Protein AF-A0A5R9LX16-F1 (afdb_monomer)

Foldseek 3Di:
DDDPVLLVLLLLLLLLLLCQQPVVDLVCNVVSLVVSLVLLLQLCVPPDPVLSVVLSVLSVVQSVVLNVPDPHRVCRVVSSVSSSVSSSVSSVVSCVVCVVSSVSSNVSSDDPVVVVVVVVVVVCVVCVVPDDDDDDDDDDD

Radius of gyration: 19.09 Å; Cα contacts (8 Å, |Δi|>4): 125; chains: 1; bounding box: 74×28×39 Å

Structure (mmCIF, N/CA/C/O backbone):
data_AF-A0A5R9LX16-F1
#
_entry.id   AF-A0A5R9LX16-F1
#
loop_
_atom_site.group_PDB
_atom_site.id
_atom_site.type_symbol
_atom_site.label_atom_id
_atom_site.label_alt_id
_atom_site.label_comp_id
_atom_site.label_asym_id
_atom_site.label_entity_id
_atom_site.label_seq_id
_atom_site.pdbx_PDB_ins_code
_atom_site.Cartn_x
_atom_site.Cartn_y
_atom_site.Cartn_z
_atom_site.occupancy
_atom_site.B_iso_or_equiv
_atom_site.auth_seq_id
_atom_site.auth_comp_id
_atom_site.auth_asym_id
_atom_site.auth_atom_id
_atom_site.pdbx_PDB_model_num
ATOM 1 N N . MET A 1 1 ? -10.143 13.612 8.185 1.00 65.62 1 MET A N 1
ATOM 2 C CA . MET A 1 1 ? -8.906 14.239 7.687 1.00 65.62 1 MET A CA 1
ATOM 3 C C . MET A 1 1 ? -7.809 13.998 8.711 1.00 65.62 1 MET A C 1
ATOM 5 O O . MET A 1 1 ? -8.024 14.311 9.877 1.00 65.62 1 MET A O 1
ATOM 9 N N . LEU A 1 2 ? -6.684 13.411 8.298 1.00 82.25 2 LEU A N 1
ATOM 10 C CA . LEU A 1 2 ? -5.555 13.077 9.179 1.00 82.25 2 LEU A CA 1
ATOM 11 C C . LEU A 1 2 ? -4.764 14.311 9.640 1.00 82.25 2 LEU A C 1
ATOM 13 O O . LEU A 1 2 ? -4.727 15.328 8.947 1.00 82.25 2 LEU A O 1
ATOM 17 N N . ASP A 1 3 ? -4.064 14.187 10.772 1.00 88.88 3 ASP A N 1
ATOM 18 C CA . ASP A 1 3 ? -3.036 15.155 11.161 1.00 88.88 3 ASP A CA 1
ATOM 19 C C . ASP A 1 3 ? -1.809 15.078 10.220 1.00 88.88 3 ASP A C 1
ATOM 21 O O . ASP A 1 3 ? -1.541 14.013 9.646 1.00 88.88 3 ASP A O 1
ATOM 25 N N . PRO A 1 4 ? -1.019 16.163 10.077 1.00 84.81 4 PRO A N 1
ATOM 26 C CA . PRO A 1 4 ? 0.113 16.204 9.148 1.00 84.81 4 PRO A CA 1
ATOM 27 C C . PRO A 1 4 ? 1.174 15.118 9.383 1.00 84.81 4 PRO A C 1
ATOM 29 O O . PRO A 1 4 ? 1.802 14.655 8.432 1.00 84.81 4 PRO A O 1
ATOM 32 N N . THR A 1 5 ? 1.360 14.671 10.629 1.00 87.31 5 THR A N 1
ATOM 33 C CA . THR A 1 5 ? 2.350 13.640 10.974 1.00 87.31 5 THR A CA 1
ATOM 34 C C . THR A 1 5 ? 1.877 12.270 10.509 1.00 87.31 5 THR A C 1
ATOM 36 O O . THR A 1 5 ? 2.635 11.527 9.888 1.00 87.31 5 THR A O 1
ATOM 39 N N . THR A 1 6 ? 0.610 11.934 10.766 1.00 85.75 6 THR A N 1
ATOM 40 C CA . THR A 1 6 ? 0.026 10.666 10.305 1.00 85.75 6 THR A CA 1
ATOM 41 C C . THR A 1 6 ? -0.083 10.634 8.777 1.00 85.75 6 THR A C 1
ATOM 43 O O . THR A 1 6 ? 0.214 9.604 8.177 1.00 85.75 6 THR A O 1
ATOM 46 N N . ALA A 1 7 ? -0.384 11.761 8.121 1.00 85.44 7 ALA A N 1
ATOM 47 C CA . ALA A 1 7 ? -0.368 11.870 6.657 1.00 85.44 7 ALA A CA 1
ATOM 48 C C . ALA A 1 7 ? 1.034 11.638 6.043 1.00 85.44 7 ALA A C 1
ATOM 50 O O . ALA A 1 7 ? 1.159 10.974 5.006 1.00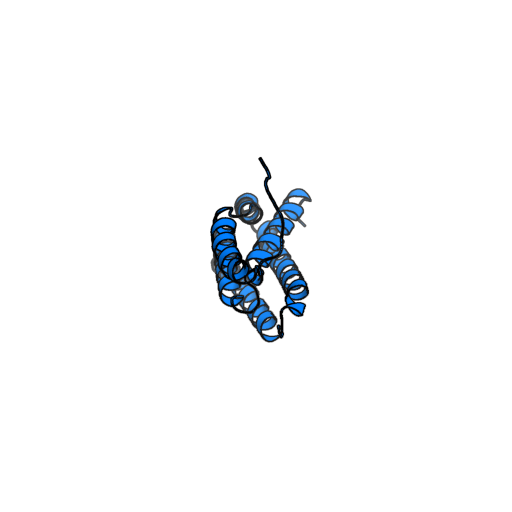 85.44 7 ALA A O 1
ATOM 51 N N . ALA A 1 8 ? 2.096 12.131 6.693 1.00 85.81 8 ALA A N 1
ATOM 52 C CA . ALA A 1 8 ? 3.478 11.870 6.284 1.00 85.81 8 ALA A CA 1
ATOM 53 C C . ALA A 1 8 ? 3.864 10.388 6.464 1.00 85.81 8 ALA A C 1
ATOM 55 O O . ALA A 1 8 ? 4.413 9.783 5.542 1.00 85.81 8 ALA A O 1
ATOM 56 N N . ILE A 1 9 ? 3.504 9.779 7.603 1.00 86.56 9 ILE A N 1
ATOM 57 C CA . ILE A 1 9 ? 3.718 8.346 7.874 1.00 86.56 9 ILE A CA 1
ATOM 58 C C . ILE A 1 9 ? 3.011 7.476 6.824 1.00 86.56 9 ILE A C 1
ATOM 60 O O . ILE A 1 9 ? 3.641 6.606 6.225 1.00 86.56 9 ILE A O 1
ATOM 64 N N . VAL A 1 10 ? 1.730 7.746 6.550 1.00 90.56 10 VAL A N 1
ATOM 65 C CA . VAL A 1 10 ? 0.937 7.054 5.520 1.00 90.56 10 VAL A CA 1
ATOM 66 C C . VAL A 1 10 ? 1.582 7.180 4.136 1.00 90.56 10 VAL A C 1
ATOM 68 O O . VAL A 1 10 ? 1.631 6.204 3.388 1.00 90.56 10 VAL A O 1
ATOM 71 N N . SER A 1 11 ? 2.126 8.351 3.797 1.00 88.06 11 SER A N 1
ATOM 72 C CA . SER A 1 11 ? 2.785 8.573 2.504 1.00 88.06 11 SER A CA 1
ATOM 73 C C . SER A 1 11 ? 4.102 7.801 2.363 1.00 88.06 11 SER A C 1
ATOM 75 O O . SER A 1 11 ? 4.339 7.220 1.306 1.00 88.06 11 SER A O 1
ATOM 77 N N . GLY A 1 12 ? 4.926 7.742 3.416 1.00 87.19 12 GLY A N 1
ATOM 78 C CA . GLY A 1 12 ? 6.156 6.938 3.427 1.00 87.19 12 GLY A CA 1
ATOM 79 C C . GLY A 1 12 ? 5.882 5.430 3.394 1.00 87.19 12 GLY A C 1
ATOM 80 O O . GLY A 1 12 ? 6.515 4.700 2.634 1.00 87.19 12 GLY A O 1
ATOM 81 N N . ALA A 1 13 ? 4.883 4.971 4.153 1.00 87.69 13 ALA A N 1
ATOM 82 C CA . ALA A 1 13 ? 4.417 3.585 4.147 1.00 87.69 13 ALA A CA 1
ATOM 83 C C . ALA A 1 13 ? 3.926 3.137 2.762 1.00 87.69 13 ALA A C 1
ATOM 85 O O . ALA A 1 13 ? 4.289 2.057 2.295 1.00 87.69 13 ALA A O 1
ATOM 86 N N . ALA A 1 14 ? 3.134 3.981 2.092 1.00 90.56 14 ALA A N 1
ATOM 87 C CA . ALA A 1 14 ? 2.630 3.711 0.751 1.00 90.56 14 ALA A CA 1
ATOM 88 C C . ALA A 1 14 ? 3.759 3.602 -0.287 1.00 90.56 14 ALA A C 1
ATOM 90 O O . ALA A 1 14 ? 3.760 2.658 -1.073 1.00 90.56 14 ALA A O 1
ATOM 91 N N . ALA A 1 15 ? 4.738 4.513 -0.251 1.00 87.56 15 ALA A N 1
ATOM 92 C CA . ALA A 1 15 ? 5.887 4.482 -1.156 1.00 87.56 15 ALA A CA 1
ATOM 93 C C . ALA A 1 15 ? 6.761 3.232 -0.939 1.00 87.56 15 ALA A C 1
ATOM 95 O O . ALA A 1 15 ? 7.079 2.531 -1.893 1.00 87.56 15 ALA A O 1
ATOM 96 N N . ASN A 1 16 ? 7.081 2.878 0.313 1.00 87.88 16 ASN A N 1
ATOM 97 C CA . ASN A 1 16 ? 7.878 1.681 0.614 1.00 87.88 16 ASN A CA 1
ATOM 98 C C . ASN A 1 16 ? 7.169 0.379 0.186 1.00 87.88 16 ASN A C 1
ATOM 100 O O . ASN A 1 16 ? 7.800 -0.552 -0.319 1.00 87.88 16 ASN A O 1
ATOM 104 N N . LEU A 1 17 ? 5.845 0.301 0.358 1.00 85.75 17 LEU A N 1
ATOM 105 C CA . LEU A 1 17 ? 5.055 -0.832 -0.128 1.00 85.75 17 LEU A CA 1
ATOM 106 C C . LEU A 1 17 ? 4.991 -0.892 -1.663 1.00 85.75 17 LEU A C 1
ATOM 108 O O . LEU A 1 17 ? 5.086 -1.987 -2.212 1.00 85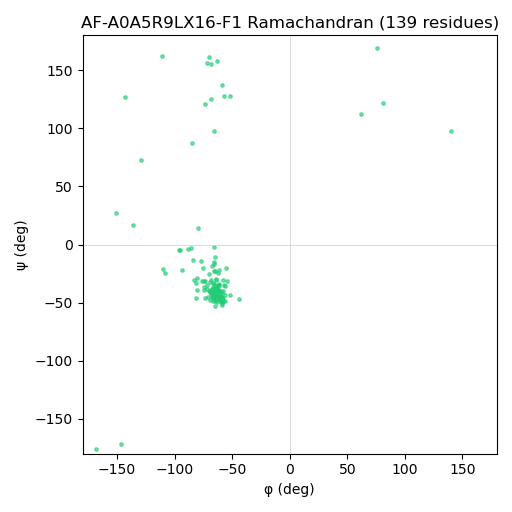.75 17 LEU A O 1
ATOM 112 N N . ALA A 1 18 ? 4.877 0.243 -2.357 1.00 87.44 18 ALA A N 1
ATOM 113 C CA . ALA A 1 18 ? 4.902 0.282 -3.820 1.00 87.44 18 ALA A CA 1
ATOM 114 C C . ALA A 1 18 ? 6.274 -0.125 -4.380 1.00 87.44 18 ALA A C 1
ATOM 116 O O . ALA A 1 18 ? 6.341 -0.998 -5.244 1.00 87.44 18 ALA A O 1
ATOM 117 N N . ALA A 1 19 ? 7.361 0.404 -3.811 1.00 85.88 19 ALA A N 1
ATOM 118 C CA . ALA A 1 19 ? 8.728 0.012 -4.145 1.00 85.88 19 ALA A CA 1
ATOM 119 C C . ALA A 1 19 ? 8.996 -1.479 -3.853 1.00 85.88 19 ALA A C 1
ATOM 121 O O . ALA A 1 19 ? 9.677 -2.145 -4.625 1.00 85.88 19 ALA A O 1
ATOM 122 N N . THR A 1 20 ? 8.403 -2.053 -2.796 1.00 84.88 20 THR A N 1
ATOM 123 C CA . THR A 1 20 ? 8.428 -3.516 -2.567 1.00 84.88 20 THR A CA 1
ATOM 124 C C . THR A 1 20 ? 7.646 -4.273 -3.647 1.00 84.88 20 THR A C 1
ATOM 126 O O . THR A 1 20 ? 8.065 -5.345 -4.072 1.00 84.88 20 THR A O 1
ATOM 129 N N . GLY A 1 21 ? 6.517 -3.714 -4.093 1.00 79.88 21 GLY A N 1
ATOM 130 C CA . GLY A 1 21 ? 5.656 -4.278 -5.131 1.00 79.88 21 GLY A CA 1
ATOM 131 C C . GLY A 1 21 ? 6.324 -4.367 -6.505 1.00 79.88 21 GLY A C 1
ATOM 132 O O . GLY A 1 21 ? 6.219 -5.393 -7.169 1.00 79.88 21 GLY A O 1
ATOM 133 N N . ILE A 1 22 ? 7.012 -3.299 -6.919 1.00 80.19 22 ILE A N 1
ATOM 134 C CA . ILE A 1 22 ? 7.515 -3.123 -8.293 1.00 80.19 22 ILE A CA 1
ATOM 135 C C . ILE A 1 22 ? 9.047 -3.269 -8.395 1.00 80.19 22 ILE A C 1
ATOM 137 O O . ILE A 1 22 ? 9.558 -3.661 -9.443 1.00 80.19 22 ILE A O 1
ATOM 141 N N . GLY A 1 23 ? 9.797 -3.038 -7.312 1.00 70.62 23 GLY A N 1
ATOM 142 C CA . GLY A 1 23 ? 11.269 -2.971 -7.302 1.00 70.62 23 GLY A CA 1
ATOM 143 C C . GLY A 1 23 ? 12.018 -4.273 -7.617 1.00 70.62 23 GLY A C 1
ATOM 144 O O . GLY A 1 23 ? 13.244 -4.269 -7.694 1.00 70.62 23 GLY A O 1
ATOM 145 N N . TYR A 1 24 ? 11.304 -5.380 -7.832 1.00 67.25 24 TYR A N 1
ATOM 146 C CA . TYR A 1 24 ? 11.863 -6.627 -8.366 1.00 67.25 24 TYR A CA 1
ATOM 147 C C . TYR A 1 24 ? 11.910 -6.671 -9.910 1.00 67.25 24 TYR A C 1
ATOM 149 O O . TYR A 1 24 ? 12.419 -7.642 -10.474 1.00 67.25 24 TYR A O 1
ATOM 157 N N . GLY A 1 25 ? 11.403 -5.636 -10.592 1.00 67.81 25 GLY A N 1
ATOM 158 C CA . GLY A 1 25 ? 11.335 -5.546 -12.053 1.00 67.81 25 GLY A CA 1
ATOM 159 C C . GLY A 1 25 ? 10.224 -6.406 -12.665 1.00 67.81 25 GLY A C 1
ATOM 160 O O . GLY A 1 25 ? 9.621 -7.248 -11.997 1.00 67.81 25 GLY A O 1
ATOM 161 N N . VAL A 1 26 ? 9.955 -6.213 -13.963 1.00 71.94 26 VAL A N 1
ATOM 162 C CA . VAL A 1 26 ? 8.830 -6.853 -14.685 1.00 71.94 26 VAL A CA 1
ATOM 163 C C . VAL A 1 26 ? 8.818 -8.377 -14.495 1.00 71.94 26 VAL A C 1
ATOM 165 O O . VAL A 1 26 ? 7.782 -8.959 -14.188 1.00 71.94 26 VAL A O 1
ATOM 168 N N . SER A 1 27 ? 9.983 -9.023 -14.584 1.00 75.56 27 SER A N 1
ATOM 169 C CA . SER A 1 27 ? 10.138 -10.484 -14.498 1.00 75.56 27 SER A CA 1
ATOM 170 C C . SER A 1 27 ? 9.790 -11.102 -13.136 1.00 75.56 27 SER A C 1
ATOM 172 O O . SER A 1 27 ? 9.667 -12.322 -13.047 1.00 75.56 27 SER A O 1
ATOM 174 N N . ARG A 1 28 ? 9.679 -10.299 -12.069 1.00 79.19 28 ARG A N 1
ATOM 175 C CA . ARG A 1 28 ? 9.379 -10.748 -10.694 1.00 79.19 28 ARG A CA 1
ATOM 176 C C . ARG A 1 28 ? 8.344 -9.867 -9.989 1.00 79.19 28 ARG A C 1
ATOM 178 O O . ARG A 1 28 ? 8.187 -9.933 -8.770 1.00 79.19 28 ARG A O 1
ATOM 185 N N . ILE A 1 29 ? 7.603 -9.065 -10.750 1.00 84.81 29 ILE A N 1
ATOM 186 C CA . ILE A 1 29 ? 6.590 -8.147 -10.223 1.00 84.81 29 ILE A CA 1
ATOM 187 C C . ILE A 1 29 ? 5.520 -8.873 -9.393 1.00 84.81 29 ILE A C 1
ATOM 189 O O . ILE A 1 29 ? 5.087 -8.367 -8.363 1.00 84.81 29 ILE A O 1
ATOM 193 N N . SER A 1 30 ? 5.154 -10.101 -9.772 1.00 85.12 30 SER A N 1
ATOM 194 C CA . SER A 1 30 ? 4.221 -10.939 -9.010 1.00 85.12 30 SER A CA 1
ATOM 195 C C . SER A 1 30 ? 4.732 -11.266 -7.602 1.00 85.12 30 SER A C 1
ATOM 197 O O . SER A 1 30 ? 3.954 -11.207 -6.651 1.00 85.12 30 SER A O 1
ATOM 199 N N . ASP A 1 31 ? 6.028 -11.558 -7.445 1.00 84.62 31 ASP A N 1
ATOM 200 C CA . ASP A 1 31 ? 6.638 -11.854 -6.141 1.00 84.62 31 ASP A CA 1
ATOM 201 C C . ASP A 1 31 ? 6.656 -10.598 -5.257 1.00 84.62 31 ASP A C 1
ATOM 203 O O . ASP A 1 31 ? 6.299 -10.649 -4.076 1.00 84.62 31 ASP A O 1
ATOM 207 N N . GLY A 1 32 ? 7.007 -9.451 -5.851 1.00 86.12 32 GLY A N 1
ATOM 208 C CA . GLY A 1 32 ? 6.965 -8.145 -5.195 1.00 86.12 32 GLY A CA 1
ATOM 209 C C . GLY A 1 32 ? 5.560 -7.783 -4.716 1.00 86.12 32 GLY A C 1
ATOM 210 O O . GLY A 1 32 ? 5.371 -7.447 -3.545 1.00 86.12 32 GLY A O 1
ATOM 211 N N . ILE A 1 33 ? 4.555 -7.921 -5.585 1.00 90.38 33 ILE A N 1
ATOM 212 C CA . ILE A 1 33 ? 3.137 -7.696 -5.265 1.00 90.38 33 ILE A CA 1
ATOM 213 C C . ILE A 1 33 ? 2.679 -8.614 -4.125 1.00 90.38 33 ILE A C 1
ATOM 215 O O . ILE A 1 33 ? 2.064 -8.132 -3.177 1.00 90.38 33 ILE A O 1
ATOM 219 N N . GLN A 1 34 ? 3.005 -9.912 -4.146 1.00 90.00 34 GLN A N 1
ATOM 220 C CA . GLN A 1 34 ? 2.635 -10.823 -3.050 1.00 90.00 34 GLN A CA 1
ATOM 221 C C . GLN A 1 34 ? 3.341 -10.474 -1.728 1.00 90.00 34 GLN A C 1
ATOM 223 O O . GLN A 1 34 ? 2.717 -10.523 -0.664 1.00 90.00 34 GLN A O 1
ATOM 228 N N . SER A 1 35 ? 4.607 -10.052 -1.778 1.00 87.62 35 SER A N 1
ATOM 229 C CA . SER A 1 35 ? 5.354 -9.568 -0.609 1.00 87.62 35 SER A CA 1
ATOM 230 C C . SER A 1 35 ? 4.722 -8.300 -0.015 1.00 87.62 35 SER A C 1
ATOM 232 O O . SER A 1 35 ? 4.402 -8.244 1.179 1.00 87.62 35 SER A O 1
ATOM 234 N N . ALA A 1 36 ? 4.440 -7.300 -0.855 1.00 89.06 36 ALA A N 1
ATOM 235 C CA . ALA A 1 36 ? 3.779 -6.059 -0.459 1.00 89.06 36 ALA A CA 1
ATOM 236 C C . ALA A 1 36 ? 2.353 -6.301 0.074 1.00 89.06 36 ALA A C 1
ATOM 238 O O . ALA A 1 36 ? 1.978 -5.723 1.096 1.00 89.06 36 ALA A O 1
ATOM 239 N N . ARG A 1 37 ? 1.590 -7.220 -0.534 1.00 93.38 37 ARG A N 1
ATOM 240 C CA . ARG A 1 37 ? 0.278 -7.685 -0.052 1.00 93.38 37 ARG A CA 1
ATOM 241 C C . ARG A 1 37 ? 0.357 -8.304 1.343 1.00 93.38 37 ARG A C 1
ATOM 243 O O . ARG A 1 37 ? -0.480 -8.005 2.195 1.00 93.38 37 ARG A O 1
ATOM 250 N N . GLY A 1 38 ? 1.363 -9.144 1.594 1.00 91.06 38 GLY A N 1
ATOM 251 C CA . GLY A 1 38 ? 1.616 -9.742 2.906 1.00 91.06 38 GLY A CA 1
ATOM 252 C C . GLY A 1 38 ? 1.897 -8.686 3.977 1.00 91.06 38 GLY A C 1
ATOM 253 O O . GLY A 1 38 ? 1.266 -8.695 5.035 1.00 91.06 38 GLY A O 1
ATOM 254 N N . ARG A 1 39 ? 2.774 -7.719 3.673 1.00 90.56 39 ARG A N 1
ATOM 255 C CA . ARG A 1 39 ? 3.071 -6.576 4.555 1.00 90.56 39 ARG A CA 1
ATOM 256 C C . ARG A 1 39 ? 1.827 -5.714 4.817 1.00 90.56 39 ARG A C 1
ATOM 258 O O . ARG A 1 39 ? 1.544 -5.400 5.972 1.00 90.56 39 ARG A O 1
ATOM 265 N N . LEU A 1 40 ? 1.052 -5.388 3.776 1.00 93.12 40 LEU A N 1
ATOM 266 C CA . LEU A 1 40 ? -0.206 -4.640 3.889 1.00 93.12 40 LEU A CA 1
ATOM 267 C C . LEU A 1 40 ? -1.205 -5.360 4.805 1.00 93.12 40 LEU A C 1
ATOM 269 O O . LEU A 1 40 ? -1.729 -4.749 5.733 1.00 93.12 40 LEU A O 1
ATOM 273 N N . ARG A 1 41 ? -1.421 -6.668 4.608 1.00 93.75 41 ARG A N 1
ATOM 274 C CA . ARG A 1 41 ? -2.303 -7.480 5.461 1.00 93.75 41 ARG A CA 1
ATOM 275 C C . ARG A 1 41 ? -1.902 -7.418 6.938 1.00 93.75 41 ARG A C 1
ATOM 277 O O . ARG A 1 41 ? -2.774 -7.262 7.787 1.00 93.75 41 ARG A O 1
ATOM 284 N N . SER A 1 42 ? -0.607 -7.508 7.243 1.00 89.31 42 SER A N 1
ATOM 285 C CA . SER A 1 42 ? -0.103 -7.422 8.621 1.00 89.31 42 SER A CA 1
ATOM 286 C C . SER A 1 42 ? -0.353 -6.051 9.261 1.00 89.31 42 SER A C 1
ATOM 288 O O . SER A 1 42 ? -0.727 -5.987 10.432 1.00 89.31 42 SER A O 1
ATOM 290 N N . ALA A 1 43 ? -0.222 -4.955 8.508 1.00 88.69 43 ALA A N 1
ATOM 291 C CA . ALA A 1 43 ? -0.548 -3.615 9.005 1.00 88.69 43 ALA A CA 1
ATOM 292 C C . ALA A 1 43 ? -2.059 -3.410 9.223 1.00 88.69 43 ALA A C 1
ATOM 294 O O . ALA A 1 43 ? -2.463 -2.726 10.162 1.00 88.69 43 ALA A O 1
ATOM 295 N N . LEU A 1 44 ? -2.898 -4.058 8.407 1.00 91.19 44 LEU A N 1
ATOM 296 C CA . LEU A 1 44 ? -4.362 -4.088 8.536 1.00 91.19 44 LEU A CA 1
ATOM 297 C C . LEU A 1 44 ? -4.870 -5.085 9.602 1.00 91.19 44 LEU A C 1
ATOM 299 O O . LEU A 1 44 ? -6.056 -5.413 9.625 1.00 91.19 44 LEU A O 1
ATOM 303 N N . SER A 1 45 ? -4.005 -5.590 10.487 1.00 90.69 45 SER A N 1
ATOM 304 C CA . SER A 1 45 ? -4.352 -6.613 11.491 1.00 90.69 45 SER A CA 1
ATOM 305 C C . SER A 1 45 ? -5.349 -6.161 12.566 1.00 90.69 45 SER A C 1
ATOM 307 O O . SER A 1 45 ? -5.944 -7.015 13.219 1.00 90.69 45 SER A O 1
ATOM 309 N N . ARG A 1 46 ? -5.563 -4.847 12.744 1.00 89.25 46 ARG A N 1
ATOM 310 C CA . ARG A 1 46 ? -6.567 -4.288 13.672 1.00 89.25 46 ARG A CA 1
ATOM 311 C C . ARG A 1 46 ? -7.905 -3.951 13.008 1.00 89.25 46 ARG A C 1
ATOM 313 O O . ARG A 1 46 ? -8.822 -3.525 13.709 1.00 89.25 46 ARG A O 1
ATOM 320 N N . ALA A 1 47 ? -8.009 -4.096 11.687 1.00 89.75 47 ALA A N 1
ATOM 321 C CA . ALA A 1 47 ? -9.266 -3.927 10.966 1.00 89.75 47 ALA A CA 1
ATOM 322 C C . ALA A 1 47 ? -10.242 -5.073 11.280 1.00 89.75 47 ALA A C 1
ATOM 324 O O . ALA A 1 47 ? -9.833 -6.161 11.692 1.00 89.75 47 ALA A O 1
ATOM 325 N N . THR A 1 48 ? -11.535 -4.868 11.016 1.00 93.19 48 THR A N 1
ATOM 326 C CA . THR A 1 48 ? -12.468 -5.999 10.909 1.00 93.19 48 THR A CA 1
ATOM 327 C C . THR A 1 48 ? -12.078 -6.905 9.734 1.00 93.19 48 THR A C 1
ATOM 329 O O . THR A 1 48 ? -11.421 -6.474 8.783 1.00 93.19 48 THR A O 1
ATOM 332 N N . ASN A 1 49 ? -12.518 -8.168 9.763 1.00 93.00 49 ASN A N 1
ATOM 333 C CA . ASN A 1 49 ? -12.300 -9.101 8.650 1.00 93.00 49 ASN A CA 1
ATOM 334 C C . ASN A 1 49 ? -12.863 -8.557 7.323 1.00 93.00 49 ASN A C 1
ATOM 336 O O . ASN A 1 49 ? -12.263 -8.766 6.273 1.00 93.00 49 ASN A O 1
ATOM 340 N N . GLU A 1 50 ? -13.989 -7.840 7.380 1.00 93.62 50 GLU A N 1
ATOM 341 C CA . GLU A 1 50 ? -14.647 -7.220 6.225 1.00 93.62 50 GLU A CA 1
ATOM 342 C C . GLU A 1 50 ? -13.824 -6.053 5.661 1.00 93.62 50 GLU A C 1
ATOM 344 O O . GLU A 1 50 ? -13.545 -6.032 4.463 1.00 93.62 50 GLU A O 1
ATOM 349 N N . ASP A 1 51 ? -13.352 -5.134 6.514 1.00 92.56 51 ASP A N 1
ATOM 350 C CA . ASP A 1 51 ? -12.494 -4.019 6.091 1.00 92.56 51 ASP A CA 1
ATOM 351 C C . ASP A 1 51 ? -11.151 -4.517 5.533 1.00 92.56 51 ASP A C 1
ATOM 353 O O . ASP A 1 51 ? -10.682 -4.018 4.507 1.00 92.56 51 ASP A O 1
ATOM 357 N N . GLN A 1 52 ? -10.542 -5.529 6.165 1.00 93.81 52 GLN A N 1
ATOM 358 C CA . GLN A 1 52 ? -9.309 -6.143 5.665 1.00 93.81 52 GLN A CA 1
ATOM 359 C C . GLN A 1 52 ? -9.540 -6.818 4.305 1.00 93.81 52 GLN A C 1
ATOM 361 O O . GLN A 1 52 ? -8.736 -6.631 3.390 1.00 93.81 52 GLN A O 1
ATOM 366 N N . ALA A 1 53 ? -10.635 -7.567 4.140 1.00 93.88 53 ALA A N 1
ATOM 367 C CA . ALA A 1 53 ? -10.973 -8.215 2.875 1.00 93.88 53 ALA A CA 1
ATOM 368 C C . ALA A 1 53 ? -11.239 -7.194 1.757 1.00 93.88 53 ALA A C 1
ATOM 370 O O . ALA A 1 53 ? -10.717 -7.354 0.655 1.00 93.88 53 ALA A O 1
ATOM 371 N N . ALA A 1 54 ? -11.978 -6.116 2.038 1.00 94.88 54 ALA A N 1
ATOM 372 C CA . ALA A 1 54 ? -12.246 -5.049 1.075 1.00 94.88 54 ALA A CA 1
ATOM 373 C C . ALA A 1 54 ? -10.961 -4.315 0.646 1.00 94.88 54 ALA A C 1
ATOM 375 O O . ALA A 1 54 ? -10.737 -4.090 -0.548 1.00 94.88 54 ALA A O 1
ATOM 376 N N . ALA A 1 55 ? -10.079 -3.992 1.597 1.00 92.81 55 ALA A N 1
ATOM 377 C CA . ALA A 1 55 ? -8.795 -3.351 1.322 1.00 92.81 55 ALA A CA 1
ATOM 378 C C . ALA A 1 55 ? -7.862 -4.242 0.482 1.00 92.81 55 ALA A C 1
ATOM 380 O O . ALA A 1 55 ? -7.289 -3.775 -0.504 1.00 92.81 55 ALA A O 1
ATOM 381 N N . LEU A 1 56 ? -7.749 -5.531 0.823 1.00 95.19 56 LEU A N 1
ATOM 382 C CA . LEU A 1 56 ? -6.943 -6.487 0.059 1.00 95.19 56 LEU A CA 1
ATOM 383 C C . LEU A 1 56 ? -7.541 -6.764 -1.326 1.00 95.19 56 LEU A C 1
ATOM 385 O O . LEU A 1 56 ? -6.803 -6.757 -2.301 1.00 95.19 56 LEU A O 1
ATOM 389 N N . SER A 1 57 ? -8.864 -6.902 -1.456 1.00 96.50 57 SER A N 1
ATOM 390 C CA . SER A 1 57 ? -9.524 -7.060 -2.762 1.00 96.50 57 SER A CA 1
ATOM 391 C C . SER A 1 57 ? -9.315 -5.842 -3.670 1.00 96.50 57 SER A C 1
ATOM 393 O O . SER A 1 57 ? -9.172 -5.993 -4.884 1.00 96.50 57 SER A O 1
ATOM 395 N N . THR A 1 58 ? -9.277 -4.637 -3.093 1.00 95.56 58 THR A N 1
ATOM 396 C CA . THR A 1 58 ? -8.973 -3.393 -3.817 1.00 95.56 58 THR A CA 1
ATOM 397 C C . THR A 1 58 ? -7.523 -3.390 -4.311 1.00 95.56 58 THR A C 1
ATOM 399 O O . THR A 1 58 ? -7.270 -3.088 -5.478 1.00 95.56 58 THR A O 1
ATOM 402 N N . TYR A 1 59 ? -6.579 -3.785 -3.450 1.00 95.38 59 TYR A N 1
ATOM 403 C CA . TYR A 1 59 ? -5.165 -3.945 -3.800 1.00 95.38 59 TYR A CA 1
ATOM 404 C C . TYR A 1 59 ? -4.953 -4.995 -4.904 1.00 95.38 59 TYR A C 1
ATOM 406 O O . TYR A 1 59 ? -4.300 -4.712 -5.908 1.00 95.38 59 TYR A O 1
ATOM 414 N N . ASP A 1 60 ? -5.554 -6.176 -4.758 1.00 95.12 60 ASP A N 1
ATOM 415 C CA . ASP A 1 60 ? -5.426 -7.303 -5.689 1.00 95.12 60 ASP A CA 1
ATOM 416 C C . ASP A 1 60 ? -6.002 -6.962 -7.074 1.00 95.12 60 ASP A C 1
ATOM 418 O O . ASP A 1 60 ? -5.382 -7.240 -8.099 1.00 95.12 60 ASP A O 1
ATOM 422 N N . THR A 1 61 ? -7.153 -6.281 -7.120 1.00 95.44 61 THR A N 1
ATOM 423 C CA . THR A 1 61 ? -7.782 -5.851 -8.383 1.00 95.44 61 THR A CA 1
ATOM 424 C C . THR A 1 61 ? -6.921 -4.825 -9.120 1.00 95.44 61 THR A C 1
ATOM 426 O O . THR A 1 61 ? -6.694 -4.948 -10.324 1.00 95.44 61 THR A O 1
ATOM 429 N N . ALA A 1 62 ? -6.432 -3.806 -8.410 1.00 92.69 62 ALA A N 1
ATOM 430 C CA . ALA A 1 62 ? -5.646 -2.737 -9.017 1.00 92.69 62 ALA A CA 1
ATOM 431 C C . ALA A 1 62 ? -4.261 -3.222 -9.472 1.00 92.69 62 ALA A C 1
ATOM 433 O O . ALA A 1 62 ? -3.819 -2.867 -10.563 1.00 92.69 62 ALA A O 1
ATOM 434 N N . THR A 1 63 ? -3.599 -4.076 -8.684 1.00 91.62 63 THR A N 1
ATOM 435 C CA . THR A 1 63 ? -2.304 -4.663 -9.064 1.00 91.62 6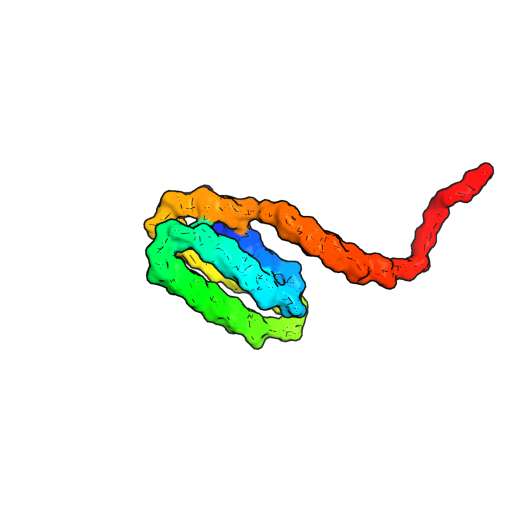3 THR A CA 1
ATOM 436 C C . THR A 1 63 ? -2.428 -5.618 -10.249 1.00 91.62 63 THR A C 1
ATOM 438 O O . THR A 1 63 ? -1.597 -5.549 -11.149 1.00 91.62 63 THR A O 1
ATOM 441 N N . ALA A 1 64 ? -3.495 -6.422 -10.339 1.00 91.06 64 ALA A N 1
ATOM 442 C CA . ALA A 1 64 ? -3.759 -7.244 -11.522 1.00 91.06 64 ALA A CA 1
ATOM 443 C C . ALA A 1 64 ? -3.947 -6.397 -12.798 1.00 91.06 64 ALA A C 1
ATOM 445 O O . ALA A 1 64 ? -3.362 -6.703 -13.839 1.00 91.06 64 ALA A O 1
ATOM 446 N N . GLN A 1 65 ? -4.707 -5.296 -12.719 1.00 90.94 65 GLN A N 1
ATOM 447 C CA . GLN A 1 65 ? -4.862 -4.370 -13.848 1.00 90.94 65 GLN A CA 1
ATOM 448 C C . GLN A 1 65 ? -3.539 -3.701 -14.236 1.00 90.94 65 GLN A C 1
ATOM 450 O O . GLN A 1 65 ? -3.245 -3.575 -15.422 1.00 90.94 65 GLN A O 1
ATOM 455 N N . LEU A 1 66 ? -2.741 -3.285 -13.256 1.00 88.94 66 LEU A N 1
ATOM 456 C CA . LEU A 1 66 ? -1.440 -2.657 -13.471 1.00 88.94 66 LEU A CA 1
ATOM 457 C C . LEU A 1 66 ? -0.465 -3.626 -14.156 1.00 88.94 66 LEU A C 1
ATOM 459 O O . LEU A 1 66 ? 0.109 -3.274 -15.182 1.00 88.94 66 LEU A O 1
ATOM 463 N N . VAL A 1 67 ? -0.369 -4.875 -13.684 1.00 88.00 67 VAL A N 1
ATOM 464 C CA . VAL A 1 67 ? 0.447 -5.922 -14.327 1.00 88.00 67 VAL A CA 1
ATOM 465 C C . VAL A 1 67 ? -0.017 -6.185 -15.762 1.00 88.00 67 VAL A C 1
ATOM 467 O O . VAL A 1 67 ? 0.822 -6.309 -16.646 1.00 88.00 67 VAL A O 1
ATOM 470 N N . SER A 1 68 ? -1.329 -6.195 -16.037 1.00 88.00 68 SER A N 1
ATOM 471 C CA . SER A 1 68 ? -1.838 -6.377 -17.410 1.00 88.00 68 SER A CA 1
ATOM 472 C C . SER A 1 68 ? -1.540 -5.214 -18.368 1.00 88.00 68 SER A C 1
ATOM 474 O O . SER A 1 68 ? -1.628 -5.396 -19.581 1.00 88.00 68 SER A O 1
ATOM 476 N N . ARG A 1 69 ? -1.215 -4.025 -17.840 1.00 86.56 69 ARG A N 1
ATOM 477 C CA . ARG A 1 69 ? -0.857 -2.832 -18.625 1.00 86.56 69 ARG A CA 1
ATOM 478 C C . ARG A 1 69 ? 0.650 -2.684 -18.833 1.00 86.56 69 ARG A C 1
ATOM 480 O O . ARG A 1 69 ? 1.046 -1.979 -19.754 1.00 86.56 69 ARG A O 1
ATOM 487 N N . MET A 1 70 ? 1.479 -3.300 -17.990 1.00 84.50 70 MET A N 1
ATOM 488 C CA . MET A 1 70 ? 2.934 -3.199 -18.095 1.00 84.50 70 MET A CA 1
ATOM 489 C C . MET A 1 70 ? 3.459 -4.025 -19.272 1.00 84.50 70 MET A C 1
ATOM 491 O O . MET A 1 70 ? 3.291 -5.240 -19.335 1.00 84.50 70 MET A O 1
ATOM 495 N N . THR A 1 71 ? 4.125 -3.340 -20.195 1.00 83.50 71 THR A N 1
ATOM 496 C CA . THR A 1 71 ? 4.691 -3.889 -21.435 1.00 83.50 71 THR A CA 1
ATOM 497 C C . THR A 1 71 ? 6.218 -3.934 -21.423 1.00 83.50 71 THR A C 1
ATOM 499 O O . THR A 1 71 ? 6.811 -4.722 -22.157 1.00 83.50 71 THR A O 1
ATOM 502 N N . GLY A 1 72 ? 6.867 -3.127 -20.578 1.00 78.06 72 GLY A N 1
ATOM 503 C CA . GLY A 1 72 ? 8.315 -3.142 -20.379 1.00 78.06 72 GLY A CA 1
ATOM 504 C C . GLY A 1 72 ? 8.763 -2.320 -19.171 1.00 78.06 72 GLY A C 1
ATOM 505 O O . GLY A 1 72 ? 7.951 -1.785 -18.416 1.00 78.06 72 GLY A O 1
ATOM 506 N N . GLU A 1 73 ? 10.077 -2.221 -18.969 1.00 78.81 73 GLU A N 1
ATOM 507 C CA . GLU A 1 73 ? 10.657 -1.524 -17.811 1.00 78.81 73 GLU A CA 1
ATOM 508 C C . GLU A 1 73 ? 10.386 -0.012 -17.817 1.00 78.81 73 GLU A C 1
ATOM 510 O O . GLU A 1 73 ? 10.342 0.604 -16.756 1.00 78.81 73 GLU A O 1
ATOM 515 N N . GLN A 1 74 ? 10.115 0.586 -18.982 1.00 79.38 74 GLN A N 1
ATOM 516 C CA . GLN A 1 74 ? 9.715 1.993 -19.090 1.00 79.38 74 GLN A CA 1
ATOM 517 C C . GLN A 1 74 ? 8.401 2.316 -18.354 1.00 79.38 74 GLN A C 1
ATOM 519 O O . GLN A 1 74 ? 8.178 3.468 -17.985 1.00 79.38 74 GLN A O 1
ATOM 524 N N . ASP A 1 75 ? 7.558 1.309 -18.103 1.00 83.62 75 ASP A N 1
ATOM 525 C CA . ASP A 1 75 ? 6.272 1.471 -17.419 1.00 83.62 75 ASP A CA 1
ATOM 526 C C . ASP A 1 75 ? 6.422 1.453 -15.879 1.00 83.62 75 ASP A C 1
ATOM 528 O O . ASP A 1 75 ? 5.505 1.857 -15.161 1.00 83.62 75 ASP A O 1
ATOM 532 N N . ILE A 1 76 ? 7.586 1.030 -15.353 1.00 83.06 76 ILE A N 1
ATOM 533 C CA . ILE A 1 76 ? 7.856 0.868 -13.910 1.00 83.06 76 ILE A CA 1
ATOM 534 C C . ILE A 1 76 ? 7.615 2.154 -13.095 1.00 83.06 76 ILE A C 1
ATOM 536 O O . ILE A 1 76 ? 6.901 2.069 -12.094 1.00 83.06 76 ILE A O 1
ATOM 540 N N . PRO A 1 77 ? 8.124 3.346 -13.477 1.00 84.56 77 PRO A N 1
ATOM 541 C CA . PRO A 1 77 ? 7.939 4.554 -12.666 1.00 84.56 77 PRO A CA 1
ATOM 542 C C . PRO A 1 77 ? 6.473 5.001 -12.580 1.00 84.56 77 PRO A C 1
ATOM 544 O O . PRO A 1 77 ? 6.031 5.504 -11.546 1.00 84.56 77 PRO A O 1
ATOM 547 N N . LEU A 1 78 ? 5.702 4.797 -13.655 1.00 86.75 78 LEU A N 1
ATOM 548 C CA . LEU A 1 78 ? 4.268 5.091 -13.682 1.00 86.75 78 LEU A CA 1
ATOM 549 C C . LEU A 1 78 ? 3.493 4.092 -12.814 1.00 86.75 78 LEU A C 1
ATOM 551 O O . LEU A 1 78 ? 2.664 4.497 -12.000 1.00 86.75 78 LEU A O 1
ATOM 555 N N . ALA A 1 79 ? 3.814 2.803 -12.936 1.00 87.31 79 ALA A N 1
ATOM 556 C CA . ALA A 1 79 ? 3.251 1.741 -12.114 1.00 87.31 79 ALA A CA 1
ATOM 557 C C . ALA A 1 79 ? 3.506 1.966 -10.611 1.00 87.31 79 ALA A C 1
ATOM 559 O O . ALA A 1 79 ? 2.583 1.869 -9.801 1.00 87.31 79 ALA A O 1
ATOM 560 N N . GLU A 1 80 ? 4.731 2.329 -10.222 1.00 87.19 80 GLU A N 1
ATOM 561 C CA . GLU A 1 80 ? 5.066 2.633 -8.828 1.00 87.19 80 GLU A CA 1
ATOM 562 C C . GLU A 1 80 ? 4.281 3.849 -8.305 1.00 87.19 80 GLU A C 1
ATOM 564 O O . GLU A 1 80 ? 3.780 3.822 -7.177 1.00 87.19 80 GLU A O 1
ATOM 569 N N . ALA A 1 81 ? 4.091 4.886 -9.128 1.00 88.06 81 ALA A N 1
ATOM 570 C CA . ALA A 1 81 ? 3.287 6.055 -8.773 1.00 88.06 81 ALA A CA 1
ATOM 571 C C . ALA A 1 81 ? 1.786 5.727 -8.623 1.00 88.06 81 ALA A C 1
ATOM 573 O O . ALA A 1 81 ? 1.168 6.142 -7.636 1.00 88.06 81 ALA A O 1
ATOM 574 N N . GLU A 1 82 ? 1.195 4.958 -9.548 1.00 92.31 82 GLU A N 1
ATOM 575 C CA . GLU A 1 82 ? -0.192 4.471 -9.443 1.00 92.31 82 GLU A CA 1
ATOM 576 C C . GLU A 1 82 ? -0.386 3.629 -8.171 1.00 92.31 82 GLU A C 1
ATOM 578 O O . GLU A 1 82 ? -1.298 3.893 -7.378 1.00 92.31 82 GLU A O 1
ATOM 583 N N . LEU A 1 83 ? 0.513 2.671 -7.920 1.00 92.06 83 LEU A N 1
ATOM 584 C CA . LEU A 1 83 ? 0.454 1.791 -6.754 1.00 92.06 83 LEU A CA 1
ATOM 585 C C . LEU A 1 83 ? 0.660 2.556 -5.436 1.00 92.06 83 LEU A C 1
ATOM 587 O O . LEU A 1 83 ? -0.057 2.310 -4.465 1.00 92.06 83 LEU A O 1
ATOM 591 N N . THR A 1 84 ? 1.571 3.533 -5.406 1.00 92.50 84 THR A N 1
ATOM 592 C CA . THR A 1 84 ? 1.772 4.427 -4.252 1.00 92.50 84 THR A CA 1
ATOM 593 C C . THR A 1 84 ? 0.503 5.216 -3.938 1.00 92.50 84 THR A C 1
ATOM 595 O O . THR A 1 84 ? 0.113 5.328 -2.775 1.00 92.50 84 THR A O 1
ATOM 598 N N . ASN A 1 85 ? -0.174 5.757 -4.955 1.00 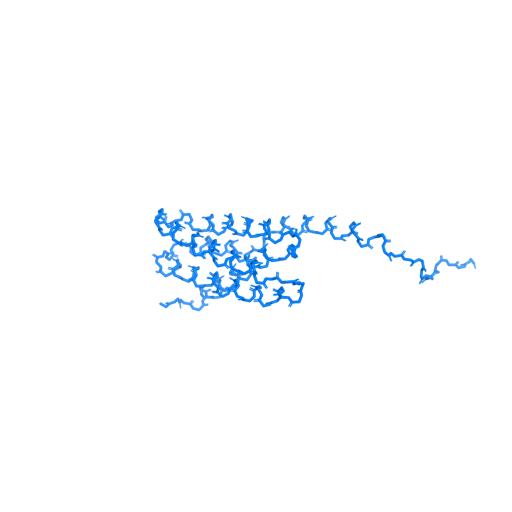93.94 85 ASN A N 1
ATOM 599 C CA . ASN A 1 85 ? -1.411 6.513 -4.759 1.00 93.94 85 ASN A CA 1
ATOM 600 C C . ASN A 1 85 ? -2.544 5.621 -4.228 1.00 93.94 85 ASN A C 1
ATOM 602 O O . ASN A 1 85 ? -3.221 6.008 -3.273 1.00 93.94 85 ASN A O 1
ATOM 606 N N . LEU A 1 86 ? -2.699 4.409 -4.769 1.00 95.06 86 LEU A N 1
ATOM 607 C CA . LEU A 1 86 ? -3.651 3.412 -4.272 1.00 95.06 86 LEU A CA 1
ATOM 608 C C . LEU A 1 86 ? -3.392 3.053 -2.801 1.00 95.06 86 LEU A C 1
ATOM 610 O O . LEU A 1 86 ? -4.301 3.094 -1.970 1.00 95.06 86 LEU A O 1
ATOM 614 N N . LEU A 1 87 ? -2.144 2.726 -2.464 1.00 95.25 87 LEU A N 1
ATOM 615 C CA . LEU A 1 87 ? -1.749 2.373 -1.102 1.00 95.25 87 LEU A CA 1
ATOM 616 C C . LEU A 1 87 ? -1.955 3.540 -0.134 1.00 95.25 87 LEU A C 1
ATOM 618 O O . LEU A 1 87 ? -2.418 3.323 0.986 1.00 95.25 87 LEU A O 1
ATOM 622 N N . ARG A 1 88 ? -1.698 4.783 -0.568 1.00 95.19 88 ARG A N 1
ATOM 623 C CA . ARG A 1 88 ? -1.982 5.983 0.230 1.00 95.19 88 ARG A CA 1
ATOM 624 C C . ARG A 1 88 ? -3.478 6.112 0.527 1.00 95.19 88 ARG A C 1
ATOM 626 O O . ARG A 1 88 ? -3.820 6.451 1.657 1.00 95.19 88 ARG A O 1
ATOM 633 N N . LEU A 1 89 ? -4.365 5.808 -0.425 1.00 94.44 89 LEU A N 1
ATOM 634 C CA . LEU A 1 89 ? -5.822 5.820 -0.212 1.00 94.44 89 LEU A CA 1
ATOM 635 C C . LEU A 1 89 ? -6.263 4.750 0.800 1.00 94.44 89 LEU A C 1
ATOM 637 O O . LEU A 1 89 ? -6.976 5.073 1.752 1.00 94.44 89 LEU A O 1
ATOM 641 N N . ILE A 1 90 ? -5.792 3.507 0.639 1.00 94.75 90 ILE A N 1
ATOM 642 C CA . ILE A 1 90 ? -6.095 2.392 1.555 1.00 94.75 90 ILE A CA 1
ATOM 643 C C . ILE A 1 90 ? -5.628 2.726 2.980 1.00 94.75 90 ILE A C 1
ATOM 645 O O . ILE A 1 90 ? -6.416 2.674 3.926 1.00 94.75 90 ILE A O 1
ATOM 649 N N . LEU A 1 91 ? -4.361 3.124 3.134 1.00 94.38 91 LEU A N 1
ATOM 650 C CA . LEU A 1 91 ? -3.767 3.435 4.435 1.00 94.38 91 LEU A CA 1
ATOM 651 C C . LEU A 1 91 ? -4.356 4.707 5.066 1.00 94.38 91 LEU A C 1
ATOM 653 O O . LEU A 1 91 ? -4.466 4.763 6.287 1.00 94.38 91 LEU A O 1
ATOM 657 N N . THR A 1 92 ? -4.795 5.692 4.270 1.00 93.81 92 THR A N 1
ATOM 658 C CA . THR A 1 92 ? -5.531 6.863 4.784 1.00 93.81 92 THR A CA 1
ATOM 659 C C . THR A 1 92 ? -6.876 6.443 5.365 1.00 93.81 92 THR A C 1
ATOM 661 O O . THR A 1 92 ? -7.146 6.737 6.525 1.00 93.81 92 THR A O 1
ATOM 664 N N . SER A 1 93 ? -7.698 5.704 4.606 1.00 92.25 93 SER A N 1
ATOM 665 C CA . SER A 1 93 ? -9.023 5.279 5.086 1.00 92.25 93 SER A CA 1
ATOM 666 C C . SER A 1 93 ? -8.922 4.371 6.317 1.00 92.25 93 SER A C 1
ATOM 668 O O . SER A 1 93 ? -9.747 4.466 7.225 1.00 92.25 93 SER A O 1
ATOM 670 N N . TYR A 1 94 ? -7.881 3.535 6.386 1.00 92.06 94 TYR A N 1
ATOM 671 C CA . TYR A 1 94 ? -7.578 2.730 7.566 1.00 92.06 94 TYR A CA 1
ATOM 672 C C . TYR A 1 94 ? -7.152 3.590 8.767 1.00 92.06 94 TYR A C 1
ATOM 674 O O . TYR A 1 94 ? -7.728 3.445 9.840 1.00 92.06 94 TYR A O 1
ATOM 682 N N . ALA A 1 95 ? -6.217 4.532 8.598 1.00 91.44 95 ALA A N 1
ATOM 683 C CA . ALA A 1 95 ? -5.773 5.421 9.676 1.00 91.44 95 ALA A CA 1
ATOM 684 C C . ALA A 1 95 ? -6.901 6.312 10.233 1.00 91.44 95 ALA A C 1
ATOM 686 O O . ALA A 1 95 ? -6.920 6.599 11.428 1.00 91.44 95 ALA A O 1
ATOM 687 N N . GLU A 1 96 ? -7.850 6.735 9.389 1.00 91.50 96 GLU A N 1
ATOM 688 C CA . GLU A 1 96 ? -9.008 7.531 9.815 1.00 91.50 96 GLU A CA 1
ATOM 689 C C . GLU A 1 96 ? -10.038 6.718 10.613 1.00 91.50 96 GLU A C 1
ATOM 691 O O . GLU A 1 96 ? -10.635 7.252 11.547 1.00 91.50 96 GLU A O 1
ATOM 696 N N . ARG A 1 97 ? -10.237 5.433 10.283 1.00 91.00 97 ARG A N 1
ATOM 697 C CA . ARG A 1 97 ? -11.149 4.536 11.020 1.00 91.00 97 ARG A CA 1
ATOM 698 C C . ARG A 1 97 ? -10.518 3.910 12.264 1.00 91.00 97 ARG A C 1
ATOM 700 O O . ARG A 1 97 ? -11.221 3.638 13.232 1.00 91.00 97 ARG A O 1
ATOM 707 N N . TYR A 1 98 ? -9.205 3.687 12.244 1.00 91.56 98 TYR A N 1
ATOM 708 C CA . TYR A 1 98 ? -8.457 2.985 13.286 1.00 91.56 98 TYR A CA 1
ATOM 709 C C . TYR A 1 98 ? -7.231 3.813 13.729 1.00 91.56 98 TYR A C 1
ATOM 711 O O . TYR A 1 98 ? -6.097 3.434 13.428 1.00 91.56 98 TYR A O 1
ATOM 719 N N . PRO A 1 99 ? -7.402 4.928 14.474 1.00 87.50 99 PRO A N 1
ATOM 720 C CA . PRO A 1 99 ? -6.286 5.786 14.901 1.00 87.50 99 PRO A CA 1
ATOM 721 C C . PRO A 1 99 ? -5.177 5.040 15.664 1.00 87.50 99 PRO A C 1
ATOM 723 O O . PRO A 1 99 ? -3.992 5.356 15.538 1.00 87.50 99 PRO A O 1
ATOM 726 N N . GLN A 1 100 ? -5.547 3.993 16.407 1.00 87.00 100 GLN A N 1
ATOM 727 C CA . GLN A 1 100 ? -4.639 3.093 17.123 1.00 87.00 100 GLN A CA 1
ATOM 728 C C . GLN A 1 100 ? -3.713 2.260 16.217 1.00 87.00 100 GLN A C 1
ATOM 730 O O . GLN A 1 100 ? -2.791 1.631 16.729 1.00 87.00 100 GLN A O 1
ATOM 735 N N . ALA A 1 101 ? -3.938 2.241 14.898 1.00 86.25 101 ALA A N 1
ATOM 736 C CA . ALA A 1 101 ? -3.113 1.516 13.934 1.00 86.25 101 ALA A CA 1
ATOM 737 C C . ALA A 1 101 ? -1.915 2.325 13.399 1.00 86.25 101 ALA A C 1
ATOM 739 O O . ALA A 1 101 ? -1.075 1.790 12.674 1.00 86.25 101 ALA A O 1
ATOM 740 N N . ARG A 1 102 ? -1.783 3.607 13.779 1.00 86.38 102 ARG A N 1
ATOM 741 C CA . ARG A 1 102 ? -0.619 4.448 13.447 1.00 86.38 102 ARG A CA 1
ATOM 742 C C . ARG A 1 102 ? 0.751 3.757 13.634 1.00 86.38 102 ARG A C 1
ATOM 744 O O . ARG A 1 102 ? 1.551 3.883 12.708 1.00 86.38 102 ARG A O 1
ATOM 751 N N . PRO A 1 103 ? 1.067 3.048 14.742 1.00 87.06 103 PRO A N 1
ATOM 752 C CA . PRO A 1 103 ? 2.352 2.353 14.875 1.00 87.06 103 PRO A CA 1
ATOM 753 C C . PRO A 1 103 ? 2.548 1.232 13.844 1.00 87.06 103 PRO A C 1
ATOM 755 O O . PRO A 1 103 ? 3.659 1.066 13.345 1.00 87.06 103 PRO A O 1
ATOM 758 N N . ASP A 1 104 ? 1.493 0.506 13.465 1.00 88.88 104 ASP A N 1
ATOM 759 C CA . ASP A 1 104 ? 1.595 -0.581 12.482 1.00 88.88 104 ASP A CA 1
ATOM 760 C C . ASP A 1 104 ? 1.829 -0.012 11.067 1.00 88.88 104 ASP A C 1
ATOM 762 O O . ASP A 1 104 ? 2.657 -0.520 10.312 1.00 88.88 104 ASP A O 1
ATOM 766 N N . ILE A 1 105 ? 1.177 1.112 10.736 1.00 88.12 105 ILE A N 1
ATOM 767 C CA . ILE A 1 105 ? 1.435 1.875 9.501 1.00 88.12 105 ILE A CA 1
ATOM 768 C C . ILE A 1 105 ? 2.852 2.476 9.523 1.00 88.12 105 ILE A C 1
ATOM 770 O O . ILE A 1 105 ? 3.543 2.474 8.507 1.00 88.12 105 ILE A O 1
ATOM 774 N N . GLN A 1 106 ? 3.337 2.948 10.673 1.00 87.62 106 GLN A N 1
ATOM 775 C CA . GLN A 1 106 ? 4.708 3.446 10.810 1.00 87.62 106 GLN A CA 1
ATOM 776 C C . GLN A 1 106 ? 5.751 2.338 10.586 1.00 87.62 106 GLN A C 1
ATOM 778 O O . GLN A 1 106 ? 6.767 2.594 9.940 1.00 87.62 106 GLN A O 1
ATOM 783 N N . GLY A 1 107 ? 5.463 1.104 11.012 1.00 84.12 107 GLY A N 1
ATOM 784 C CA . GLY A 1 107 ? 6.276 -0.080 10.711 1.00 84.12 107 GLY A CA 1
ATOM 785 C C . GLY A 1 107 ? 6.375 -0.416 9.214 1.00 84.12 107 GLY A C 1
ATOM 786 O O . GLY A 1 107 ? 7.361 -1.007 8.778 1.00 84.12 107 GLY A O 1
ATOM 787 N N . LEU A 1 108 ? 5.401 0.006 8.397 1.00 84.06 108 LEU A N 1
ATOM 788 C CA . LEU A 1 108 ? 5.501 -0.067 6.935 1.00 84.06 108 LEU A CA 1
ATOM 789 C C . LEU A 1 108 ? 6.409 1.018 6.346 1.00 84.06 108 LEU A C 1
ATOM 791 O O . LEU A 1 108 ? 7.025 0.781 5.311 1.00 84.06 108 LEU A O 1
ATOM 795 N N . ALA A 1 109 ? 6.486 2.202 6.961 1.00 73.25 109 ALA A N 1
ATOM 796 C CA . ALA A 1 109 ? 7.329 3.301 6.485 1.00 73.25 109 ALA A CA 1
ATOM 797 C C . ALA A 1 109 ? 8.820 3.048 6.760 1.00 73.25 109 ALA A C 1
ATOM 799 O O . ALA A 1 109 ? 9.669 3.445 5.966 1.00 73.25 109 ALA A O 1
ATOM 800 N N . THR A 1 110 ? 9.150 2.341 7.844 1.00 66.06 110 THR A N 1
ATOM 801 C CA . THR A 1 110 ? 10.503 1.818 8.063 1.00 66.06 110 THR A CA 1
ATOM 802 C C . THR A 1 110 ? 10.823 0.716 7.057 1.00 66.06 110 THR A C 1
ATOM 804 O O . THR A 1 110 ? 10.099 -0.276 6.949 1.00 66.06 110 THR A O 1
ATOM 807 N N . SER A 1 111 ? 11.923 0.867 6.320 1.00 53.28 111 SER A N 1
ATOM 808 C CA . SER A 1 111 ? 12.463 -0.189 5.464 1.00 53.28 111 SER A CA 1
ATOM 809 C C . SER A 1 111 ? 12.749 -1.445 6.283 1.00 53.28 111 SER A C 1
ATOM 811 O O . SER A 1 111 ? 13.494 -1.388 7.260 1.00 53.28 111 SER A O 1
ATOM 813 N N . SER A 1 112 ? 12.226 -2.595 5.852 1.00 46.03 112 SER A N 1
ATOM 814 C CA . SER A 1 112 ? 12.786 -3.879 6.271 1.00 46.03 112 SER A CA 1
ATOM 815 C C . SER A 1 112 ? 14.189 -3.980 5.680 1.00 46.03 112 SER A C 1
ATOM 817 O O . SER A 1 112 ? 14.350 -4.346 4.516 1.00 46.03 112 SER A O 1
ATOM 819 N N . THR A 1 113 ? 15.209 -3.655 6.476 1.00 43.84 113 THR A N 1
ATOM 820 C CA . THR A 1 113 ? 16.632 -3.769 6.103 1.00 43.84 113 THR A CA 1
ATOM 821 C C . THR A 1 113 ? 16.998 -5.194 5.655 1.00 43.84 113 THR A C 1
ATOM 823 O O . THR A 1 113 ? 17.951 -5.390 4.911 1.00 43.84 113 THR A O 1
ATOM 826 N N . GLU A 1 114 ? 16.188 -6.187 6.029 1.00 40.12 114 GLU A N 1
ATOM 827 C CA . GLU A 1 114 ? 16.270 -7.578 5.572 1.00 40.12 114 GLU A CA 1
ATOM 828 C C . GLU A 1 114 ? 16.024 -7.758 4.060 1.00 40.12 114 GLU A C 1
ATOM 830 O O . GLU A 1 114 ? 16.611 -8.652 3.453 1.00 40.12 114 GLU A O 1
ATOM 835 N N . ALA A 1 115 ? 15.221 -6.901 3.415 1.00 40.03 115 ALA A N 1
ATOM 836 C CA . ALA A 1 115 ? 14.973 -6.986 1.971 1.00 40.03 115 ALA A CA 1
ATOM 837 C C . ALA A 1 115 ? 16.172 -6.493 1.138 1.00 40.03 115 ALA A C 1
ATOM 839 O O . ALA A 1 115 ? 16.442 -7.033 0.064 1.00 40.03 115 ALA A O 1
ATOM 840 N N . ALA A 1 116 ? 16.937 -5.520 1.650 1.00 37.56 116 ALA A N 1
ATOM 841 C CA . ALA A 1 116 ? 18.131 -5.003 0.978 1.00 37.56 116 ALA A CA 1
ATOM 842 C C . ALA A 1 116 ? 19.203 -6.096 0.792 1.00 37.56 116 ALA A C 1
ATOM 844 O O . ALA A 1 116 ? 19.790 -6.212 -0.283 1.00 37.56 116 ALA A O 1
ATOM 845 N N . SER A 1 117 ? 19.385 -6.962 1.794 1.00 33.09 117 SER A N 1
ATOM 846 C CA . SER A 1 117 ? 20.340 -8.080 1.756 1.00 33.09 117 SER A CA 1
ATOM 847 C C . SER A 1 117 ? 20.013 -9.138 0.689 1.00 33.09 117 SER A C 1
ATOM 849 O O . SER A 1 117 ? 20.920 -9.761 0.130 1.00 33.09 117 SER A O 1
ATOM 851 N N . ILE A 1 118 ? 18.727 -9.336 0.375 1.00 41.12 118 ILE A N 1
ATOM 852 C CA . ILE A 1 118 ? 18.273 -10.315 -0.627 1.00 41.12 118 ILE A CA 1
ATOM 853 C C . ILE A 1 118 ? 18.428 -9.750 -2.047 1.00 41.12 118 ILE A C 1
ATOM 855 O O . ILE A 1 118 ? 18.853 -10.463 -2.955 1.00 41.12 118 ILE A O 1
ATOM 859 N N . THR A 1 119 ? 18.147 -8.461 -2.255 1.00 43.56 119 THR A N 1
ATOM 860 C CA . THR A 1 119 ? 18.297 -7.831 -3.578 1.00 43.56 119 THR A CA 1
ATOM 861 C C . THR A 1 119 ? 19.766 -7.585 -3.934 1.00 43.56 119 THR A C 1
ATOM 863 O O . THR A 1 119 ? 20.168 -7.835 -5.072 1.00 43.56 119 THR A O 1
ATOM 866 N N . GLN A 1 120 ? 20.601 -7.181 -2.968 1.00 38.69 120 GLN A N 1
ATOM 867 C CA . GLN A 1 120 ? 22.020 -6.903 -3.214 1.00 38.69 120 GLN A CA 1
ATOM 868 C C . GLN A 1 120 ? 22.816 -8.168 -3.586 1.00 38.69 120 GLN A C 1
ATOM 870 O O . GLN A 1 120 ? 23.687 -8.109 -4.447 1.00 38.69 120 GLN A O 1
ATOM 875 N N . THR A 1 121 ? 22.467 -9.339 -3.041 1.00 41.62 121 THR A N 1
ATOM 876 C CA . THR A 1 121 ? 23.103 -10.617 -3.429 1.00 41.62 121 THR A CA 1
ATOM 877 C C . THR A 1 121 ? 22.642 -11.154 -4.793 1.00 41.62 121 THR A C 1
ATOM 879 O O . THR A 1 121 ? 23.359 -11.943 -5.414 1.00 41.62 121 THR A O 1
ATOM 882 N N . GLY A 1 122 ? 21.482 -10.715 -5.297 1.00 41.12 122 GLY A N 1
ATOM 883 C CA . GLY A 1 122 ? 20.988 -11.055 -6.634 1.00 41.12 122 GLY A CA 1
ATOM 884 C C . GLY A 1 122 ? 21.594 -10.200 -7.753 1.00 41.12 122 GLY A C 1
ATOM 885 O O . GLY A 1 122 ? 22.019 -10.742 -8.774 1.00 41.12 122 GLY A O 1
ATOM 886 N N . PHE A 1 123 ? 21.661 -8.879 -7.559 1.00 39.62 123 PHE A N 1
ATOM 887 C CA . PHE A 1 123 ? 22.111 -7.942 -8.599 1.00 39.62 123 PHE A CA 1
ATOM 888 C C . PHE A 1 123 ? 23.631 -7.963 -8.833 1.00 39.62 123 PHE A C 1
ATOM 890 O O . PHE A 1 123 ? 24.071 -7.894 -9.985 1.00 39.62 123 PHE A O 1
ATOM 897 N N . ASP A 1 124 ? 24.441 -8.144 -7.782 1.00 38.25 124 ASP A N 1
ATOM 898 C CA . ASP A 1 124 ? 25.898 -8.290 -7.930 1.00 38.25 124 ASP A CA 1
ATOM 899 C C . ASP A 1 124 ? 26.244 -9.495 -8.820 1.00 38.25 124 ASP A C 1
ATOM 901 O O . ASP A 1 124 ? 27.072 -9.409 -9.729 1.00 38.25 124 ASP A O 1
ATOM 905 N N . ARG A 1 125 ? 25.532 -10.616 -8.646 1.00 38.69 125 ARG A N 1
ATOM 906 C CA . ARG A 1 125 ? 25.834 -11.865 -9.357 1.00 38.69 125 ARG A CA 1
ATOM 907 C C . ARG A 1 125 ? 25.511 -11.826 -10.856 1.00 38.69 125 ARG A C 1
ATOM 909 O O . ARG A 1 125 ? 26.138 -12.560 -11.615 1.00 38.69 125 ARG A O 1
ATOM 916 N N . ALA A 1 126 ? 24.579 -10.973 -11.284 1.00 41.09 126 ALA A N 1
ATOM 917 C CA . ALA A 1 126 ? 24.316 -10.714 -12.702 1.00 41.09 126 ALA A CA 1
ATOM 918 C C . ALA A 1 126 ? 25.308 -9.700 -13.305 1.00 41.09 126 ALA A C 1
ATOM 920 O O . ALA A 1 126 ? 25.695 -9.824 -14.465 1.00 41.09 126 ALA A O 1
ATOM 921 N N . THR A 1 127 ? 25.765 -8.727 -12.510 1.00 38.75 127 THR A N 1
ATOM 922 C CA . THR A 1 127 ? 26.627 -7.627 -12.980 1.00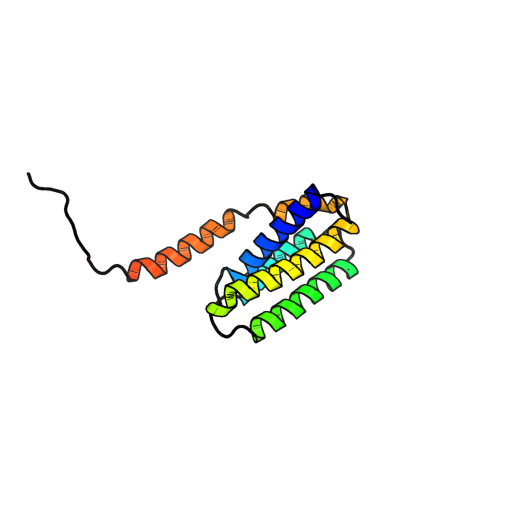 38.75 127 THR A CA 1
ATOM 923 C C . THR A 1 127 ? 28.104 -8.036 -13.096 1.00 38.75 127 THR A C 1
ATOM 925 O O . THR A 1 127 ? 28.822 -7.538 -13.963 1.00 38.75 127 THR A O 1
ATOM 928 N N 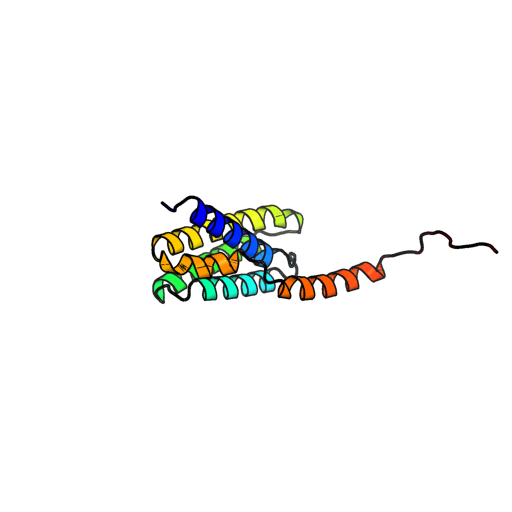. VAL A 1 128 ? 28.568 -8.992 -12.281 1.00 41.75 128 VAL A N 1
ATOM 929 C CA . VAL A 1 128 ? 29.968 -9.471 -12.275 1.00 41.75 128 VAL A CA 1
ATOM 930 C C . VAL A 1 128 ? 30.387 -10.182 -13.574 1.00 41.75 128 VAL A C 1
ATOM 932 O O . VAL A 1 128 ? 31.568 -10.180 -13.904 1.00 41.75 128 VAL A O 1
ATOM 935 N N . ILE A 1 129 ? 29.451 -10.721 -14.364 1.00 46.53 129 ILE A N 1
ATOM 936 C CA . ILE A 1 129 ? 29.762 -11.395 -15.644 1.00 46.53 129 ILE A CA 1
ATOM 937 C C . ILE A 1 129 ? 30.068 -10.376 -16.772 1.00 46.53 129 ILE A C 1
ATOM 939 O O . ILE A 1 129 ? 30.629 -10.740 -17.802 1.00 46.53 129 ILE A O 1
ATOM 943 N N . GLY A 1 130 ? 29.744 -9.089 -16.583 1.00 35.69 130 GLY A N 1
ATOM 944 C CA . GLY A 1 130 ? 29.843 -8.051 -17.619 1.00 35.69 130 GLY A CA 1
ATOM 945 C C . GLY A 1 130 ? 31.115 -7.192 -17.629 1.00 35.69 130 GLY A C 1
ATOM 946 O O . GLY A 1 130 ? 31.256 -6.354 -18.520 1.00 35.69 130 GLY A O 1
ATOM 947 N N . LYS A 1 131 ? 32.042 -7.340 -16.670 1.00 33.59 131 LYS A N 1
ATOM 948 C CA . LYS A 1 131 ? 33.278 -6.532 -16.645 1.00 33.59 131 LYS A CA 1
ATOM 949 C C . LYS A 1 131 ? 34.370 -7.135 -17.527 1.00 33.59 131 LYS A C 1
ATOM 951 O O . LYS A 1 131 ? 35.223 -7.882 -17.063 1.00 33.59 131 LYS A O 1
ATOM 956 N N . VAL A 1 132 ? 34.335 -6.744 -18.799 1.00 36.84 132 VAL A N 1
ATOM 957 C CA . VAL A 1 132 ? 35.458 -6.871 -1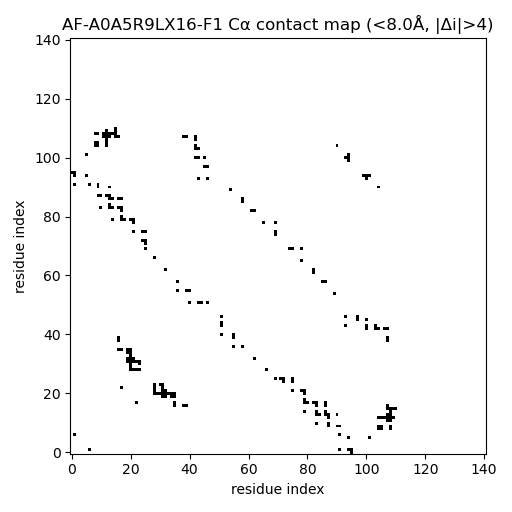9.738 1.00 36.84 132 VAL A CA 1
ATOM 958 C C . VAL A 1 132 ? 36.670 -6.099 -19.196 1.00 36.84 132 VAL A C 1
ATOM 960 O O . VAL A 1 132 ? 36.516 -4.980 -18.701 1.00 36.84 132 VAL A O 1
ATOM 963 N N . ASP A 1 133 ? 37.861 -6.696 -19.291 1.00 42.22 133 ASP A N 1
ATOM 964 C CA . ASP A 1 133 ? 39.129 -6.106 -18.850 1.00 42.22 133 ASP A CA 1
ATOM 965 C C . ASP A 1 133 ? 39.370 -4.701 -19.425 1.00 42.22 133 ASP A C 1
ATOM 967 O O . ASP A 1 133 ? 39.301 -4.479 -20.634 1.00 42.22 133 ASP A O 1
ATOM 971 N N . GLY A 1 134 ? 39.671 -3.749 -18.533 1.00 33.03 134 GLY A N 1
ATOM 972 C CA . GLY A 1 134 ? 39.606 -2.315 -18.835 1.00 33.03 134 GLY A CA 1
ATOM 973 C C . GLY A 1 134 ? 40.571 -1.415 -18.054 1.00 33.03 134 GLY A C 1
ATOM 974 O O . GLY A 1 134 ? 40.269 -0.243 -17.875 1.00 33.03 134 GLY A O 1
ATOM 975 N N . GLY A 1 135 ? 41.721 -1.943 -17.616 1.00 33.34 135 GLY A N 1
ATOM 976 C CA . GLY A 1 135 ? 42.932 -1.153 -17.336 1.00 33.34 135 GLY A CA 1
ATOM 977 C C . GLY A 1 135 ? 43.053 -0.393 -15.999 1.00 33.34 135 GLY A C 1
ATOM 978 O O . GLY A 1 135 ? 42.338 0.567 -15.736 1.00 33.34 135 GLY A O 1
ATOM 979 N N . LEU A 1 136 ? 44.117 -0.718 -15.246 1.00 36.16 136 LEU A N 1
ATOM 980 C CA . LEU A 1 136 ? 45.330 0.124 -15.095 1.00 36.16 136 LEU A CA 1
ATOM 981 C C . LEU A 1 136 ? 45.926 0.170 -13.660 1.00 36.16 136 LEU A C 1
ATOM 983 O O . LEU A 1 136 ? 45.563 0.993 -12.830 1.00 36.16 136 LEU A O 1
ATOM 987 N N . THR A 1 137 ? 46.946 -0.675 -13.469 1.00 39.41 137 THR A N 1
ATOM 988 C CA . THR A 1 137 ? 48.244 -0.404 -12.803 1.00 39.41 137 THR A CA 1
ATOM 989 C C . THR A 1 137 ? 48.336 -0.001 -11.323 1.00 39.41 137 THR A C 1
ATOM 991 O O . THR A 1 137 ? 48.151 1.153 -10.953 1.00 39.41 137 THR A O 1
ATOM 994 N N . ILE A 1 138 ? 48.908 -0.928 -10.543 1.00 41.75 138 ILE A N 1
ATOM 995 C CA . ILE A 1 138 ? 49.838 -0.709 -9.414 1.00 41.75 138 ILE A CA 1
ATOM 996 C C . ILE A 1 138 ? 50.852 -1.879 -9.512 1.00 41.75 138 ILE A C 1
ATOM 998 O O . ILE A 1 138 ? 50.402 -3.015 -9.622 1.00 41.75 138 ILE A O 1
ATOM 1002 N N . ASN A 1 139 ? 52.186 -1.754 -9.541 1.00 34.44 139 ASN A N 1
ATOM 1003 C CA . ASN A 1 139 ? 53.118 -0.610 -9.498 1.00 34.44 139 ASN A CA 1
ATOM 1004 C C . ASN A 1 139 ? 54.374 -0.923 -10.370 1.00 34.44 139 ASN A C 1
ATOM 1006 O O . ASN A 1 139 ? 54.410 -1.958 -11.034 1.00 34.44 139 ASN A O 1
ATOM 1010 N N . GLN A 1 140 ? 55.422 -0.084 -10.330 1.00 37.78 140 GLN 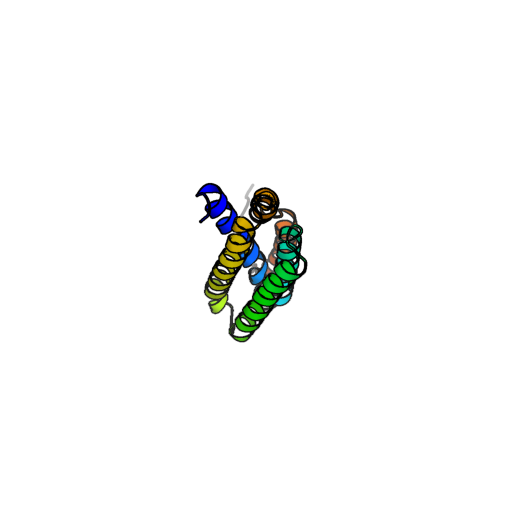A N 1
ATOM 1011 C CA . GLN A 1 140 ? 56.812 -0.492 -10.641 1.00 37.78 140 GLN A CA 1
AT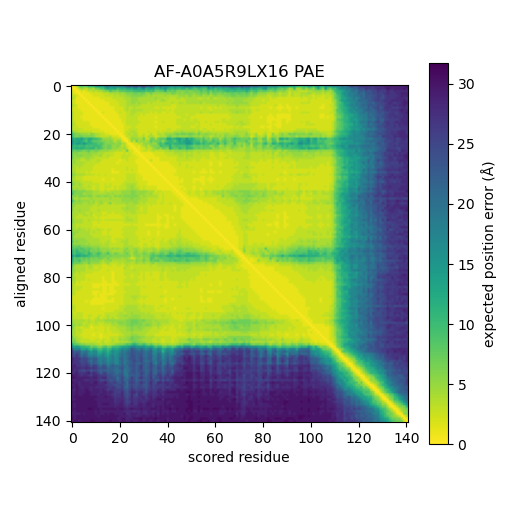OM 1012 C C . GLN A 1 140 ? 57.683 -0.469 -9.369 1.00 37.78 140 GLN A C 1
ATOM 1014 O O . GLN A 1 140 ? 57.262 0.102 -8.359 1.00 37.78 140 GLN A O 1
ATOM 1019 N N . GLY A 1 141 ? 58.835 -1.152 -9.414 1.00 34.59 141 GLY A N 1
ATOM 1020 C CA . GLY A 1 141 ? 59.822 -1.223 -8.323 1.00 34.59 141 GLY A CA 1
ATOM 1021 C C . GLY A 1 141 ? 60.904 -0.149 -8.384 1.00 34.59 141 GLY A C 1
ATOM 1022 O O . GLY A 1 141 ? 60.861 0.676 -9.322 1.00 34.59 141 GLY A O 1
#

Sequence (141 aa):
MLDPTTAAIVSGAAANLAATGIGYGVSRISDGIQSARGRLRSALSRATNEDQAAALSTYDTATAQLVSRMTGEQDIPLAEAELTNLLRLILTSYAERYPQARPDIQGLATSSTEAASITQTGFDRATVIGKVDGGLTINQG

Secondary structure (DSSP, 8-state):
---HHHHHHHHHHHHHHHHHHHTT-GGGHHHHHHHHHHHHHHHGGGS-HHHHHHHHHHHHHHHHHHHHH--SGGGHHHHHHHHHHHHHHHHHHHHHH-GGGHHHHHHHHS--HHHHHHHHHHHHHHHGGG-----------

Solvent-accessible surface area (backbone atoms only — not comparable to full-atom values): 7956 Å² total; per-residue (Å²): 136,78,56,75,67,59,50,48,36,36,48,41,17,13,44,47,38,18,48,44,18,46,72,58,39,83,94,34,25,69,60,15,39,53,51,27,50,53,55,50,53,61,41,40,66,85,50,56,74,65,58,38,48,53,51,48,53,52,50,54,53,53,50,53,52,52,59,76,66,54,86,54,76,86,43,46,70,59,50,35,51,53,44,19,53,52,38,29,52,52,46,45,59,46,43,75,76,36,66,89,39,50,66,44,41,40,58,43,39,49,78,64,69,71,56,55,60,58,52,55,65,52,54,52,67,64,54,68,80,68,72,71,93,78,85,85,90,87,86,84,135

Nearest PDB structures (foldseek):
  6lea-assembly2_B  TM=3.171E-01  e=5.973E+00  Helicobacter pylori CPY1124

Mean predicted aligned error: 10.92 Å

pLDDT: mean 77.05, std 20.87, range [33.03, 96.5]